Protein AF-A0A523F652-F1 (afdb_monomer_lite)

Sequence (72 aa):
MPNAAKTYVRYIDAMNRVVGRFAMYLIFAMMGILLYSSITKTFFIPPLWTLEMAQFIMVAYYLLGGAYSMQL

Foldseek 3Di:
DDPVVVVVVVVVVVVLVVLLVVLVCLVVVLVVLVVVQVVCVVPHDRDPVSVVVNVVSVVSSCVSNVSNVVVD

Radius of gyration: 17.51 Å; chains: 1; bounding box: 43×16×48 Å

Structure (mmCIF, N/CA/C/O backbone):
data_AF-A0A523F652-F1
#
_entry.id   AF-A0A523F652-F1
#
loop_
_atom_site.group_PDB
_atom_site.id
_atom_site.type_symbol
_atom_site.label_atom_id
_atom_site.label_alt_id
_atom_site.label_comp_id
_atom_site.label_asym_id
_atom_site.label_entity_id
_atom_site.label_seq_id
_atom_site.pdbx_PDB_ins_code
_atom_site.Cartn_x
_atom_site.Cartn_y
_atom_site.Cartn_z
_atom_site.occupancy
_atom_site.B_iso_or_equiv
_atom_site.auth_seq_id
_atom_site.auth_comp_id
_atom_site.auth_asym_id
_atom_site.auth_atom_id
_atom_site.pdbx_PDB_model_num
ATOM 1 N N . MET A 1 1 ? -23.407 1.430 22.673 1.00 56.44 1 MET A N 1
ATOM 2 C CA . MET A 1 1 ? -22.715 1.746 21.401 1.00 56.44 1 MET A CA 1
ATOM 3 C C . MET A 1 1 ? -23.708 1.590 20.256 1.00 56.44 1 MET A C 1
ATOM 5 O O . MET A 1 1 ? -24.195 0.476 20.081 1.00 56.44 1 MET A O 1
ATOM 9 N N . PRO A 1 2 ? -24.076 2.678 19.559 1.00 70.50 2 PRO A N 1
ATOM 10 C CA . PRO A 1 2 ? -25.134 2.675 18.548 1.00 70.50 2 PRO A CA 1
ATOM 11 C C . PRO A 1 2 ? -24.829 1.687 17.415 1.00 70.50 2 PRO A C 1
ATOM 13 O O . PRO A 1 2 ? -23.687 1.562 16.972 1.00 70.50 2 PRO A O 1
ATOM 16 N N . ASN A 1 3 ? -25.859 0.974 16.954 1.00 71.31 3 ASN A N 1
ATOM 17 C CA . ASN A 1 3 ? -25.739 -0.137 16.003 1.00 71.31 3 ASN A CA 1
ATOM 18 C C . ASN A 1 3 ? -25.075 0.269 14.672 1.00 71.31 3 ASN A C 1
ATOM 20 O O . ASN A 1 3 ? -24.374 -0.541 14.075 1.00 71.31 3 ASN A O 1
ATOM 24 N N . ALA A 1 4 ? -25.207 1.536 14.263 1.00 71.94 4 ALA A N 1
ATOM 25 C CA . ALA A 1 4 ? -24.551 2.087 13.075 1.00 71.94 4 ALA A CA 1
ATOM 26 C C . ALA A 1 4 ? -23.014 2.024 13.147 1.00 71.94 4 ALA A C 1
ATOM 28 O O . ALA A 1 4 ? -22.362 1.655 12.171 1.00 71.94 4 ALA A O 1
ATOM 29 N N . ALA A 1 5 ? -22.430 2.300 14.318 1.00 71.81 5 ALA A N 1
ATOM 30 C CA . ALA A 1 5 ? -20.981 2.256 14.502 1.00 71.81 5 ALA A CA 1
ATOM 31 C C . ALA A 1 5 ? -20.438 0.818 14.407 1.00 71.81 5 ALA A C 1
ATOM 33 O O . ALA A 1 5 ? -19.373 0.598 13.839 1.00 71.81 5 ALA A O 1
ATOM 34 N N . LYS A 1 6 ? -21.193 -0.183 14.888 1.00 75.81 6 LYS A N 1
ATOM 35 C CA . LYS A 1 6 ? -20.802 -1.600 14.768 1.00 75.81 6 LYS A CA 1
ATOM 36 C C . LYS A 1 6 ? -20.822 -2.081 13.317 1.00 75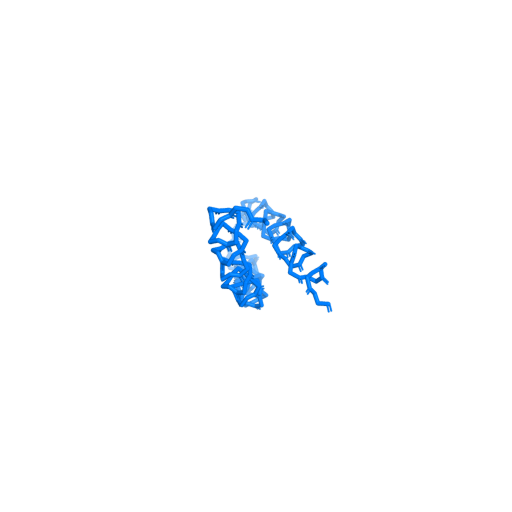.81 6 LYS A C 1
ATOM 38 O O . LYS A 1 6 ? -19.921 -2.810 12.911 1.00 75.81 6 LYS A O 1
ATOM 43 N N . THR A 1 7 ? -21.822 -1.673 12.534 1.00 77.62 7 THR A N 1
ATOM 44 C CA . THR A 1 7 ? -21.914 -2.039 11.112 1.00 77.62 7 THR A CA 1
ATOM 45 C C . THR A 1 7 ? -20.780 -1.419 10.302 1.00 77.62 7 THR A C 1
ATOM 47 O O . THR A 1 7 ? -20.184 -2.108 9.479 1.00 77.62 7 THR A O 1
ATOM 50 N N . TYR A 1 8 ? -20.433 -0.159 10.581 1.00 76.12 8 TYR A N 1
ATOM 51 C CA . TYR A 1 8 ? -19.304 0.523 9.945 1.00 76.12 8 TYR A CA 1
ATOM 52 C C . TYR A 1 8 ? -17.975 -0.184 10.228 1.00 76.12 8 TYR A C 1
ATOM 54 O O . TYR A 1 8 ? -17.243 -0.517 9.298 1.00 76.12 8 TYR A O 1
ATOM 62 N N . VAL A 1 9 ? -17.708 -0.509 11.498 1.00 77.75 9 VAL A N 1
ATOM 63 C CA . VAL A 1 9 ? -16.496 -1.247 11.884 1.00 77.75 9 VAL A CA 1
ATOM 64 C C . VAL A 1 9 ? -16.447 -2.613 11.198 1.00 77.75 9 VAL A C 1
ATOM 66 O O . VAL A 1 9 ? -15.408 -2.977 10.664 1.00 77.75 9 VAL A O 1
ATOM 69 N N . ARG A 1 10 ? -17.567 -3.342 11.118 1.00 78.25 10 ARG A N 1
ATOM 70 C CA . ARG A 1 10 ? -17.621 -4.653 10.447 1.00 78.25 10 ARG A CA 1
ATOM 71 C C . ARG A 1 10 ? -17.374 -4.565 8.935 1.00 78.25 10 ARG A C 1
ATOM 73 O O . ARG A 1 10 ? -16.786 -5.483 8.370 1.00 78.25 10 ARG A O 1
ATOM 80 N N . TYR A 1 11 ? -17.800 -3.478 8.291 1.00 79.62 11 TYR A N 1
ATOM 81 C CA . TYR A 1 11 ? -17.522 -3.219 6.875 1.00 79.62 11 TYR A CA 1
ATOM 82 C C . TYR A 1 11 ? -16.050 -2.892 6.632 1.00 79.62 11 TYR A C 1
ATOM 84 O O . TYR A 1 11 ? -15.447 -3.449 5.717 1.00 79.62 11 TYR A O 1
ATOM 92 N N . ILE A 1 12 ? -15.460 -2.040 7.475 1.00 76.38 12 ILE A N 1
ATOM 93 C CA . ILE A 1 12 ? -14.030 -1.725 7.402 1.00 76.38 12 ILE A CA 1
ATOM 9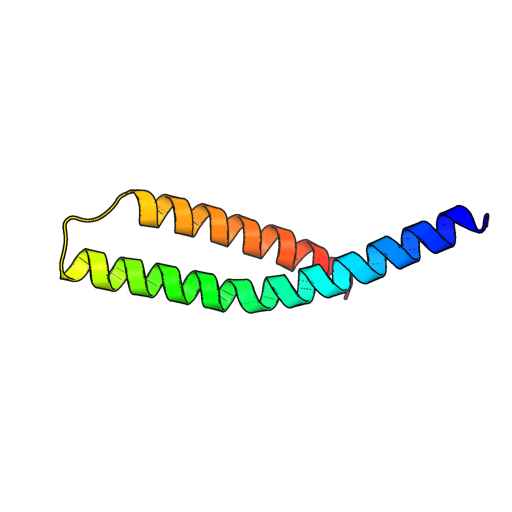4 C C . ILE A 1 12 ? -13.189 -2.973 7.661 1.00 76.38 12 ILE A C 1
ATOM 96 O O . ILE A 1 12 ? -12.249 -3.231 6.919 1.00 76.38 12 ILE A O 1
ATOM 100 N N . ASP A 1 13 ? -13.565 -3.794 8.637 1.00 77.00 13 ASP A N 1
ATOM 101 C CA . ASP A 1 13 ? -12.846 -5.025 8.959 1.00 77.00 13 ASP A CA 1
ATOM 102 C C . ASP A 1 13 ? -12.917 -6.064 7.821 1.00 77.00 13 ASP A C 1
ATOM 104 O O . ASP A 1 13 ? -11.953 -6.779 7.536 1.00 77.00 13 ASP A O 1
ATOM 108 N N . ALA A 1 14 ? -14.042 -6.111 7.099 1.00 77.56 14 ALA A N 1
ATOM 109 C CA . ALA A 1 14 ? -14.182 -6.921 5.891 1.00 77.56 14 ALA A CA 1
ATOM 110 C C . ALA A 1 14 ? -13.352 -6.370 4.717 1.00 77.56 14 ALA A C 1
ATOM 112 O O . ALA A 1 14 ? -12.659 -7.142 4.051 1.00 77.56 14 ALA A O 1
ATOM 113 N N . MET A 1 15 ? -13.376 -5.052 4.483 1.00 76.06 15 MET A N 1
ATOM 114 C CA . MET A 1 15 ? -12.540 -4.402 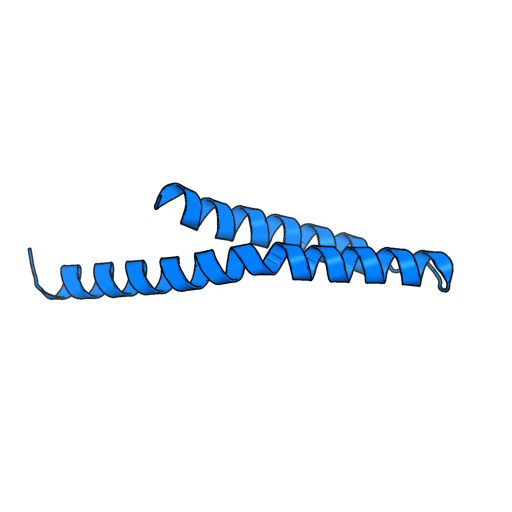3.467 1.00 76.06 15 MET A CA 1
ATOM 115 C C . MET A 1 15 ? -11.059 -4.659 3.724 1.00 76.06 15 MET A C 1
ATOM 117 O O . MET A 1 15 ? -10.336 -5.035 2.805 1.00 76.06 15 MET A O 1
ATOM 121 N N . ASN A 1 16 ? -10.613 -4.512 4.966 1.00 73.50 16 ASN A N 1
ATOM 122 C CA . ASN A 1 16 ? -9.203 -4.614 5.301 1.00 73.50 16 ASN A CA 1
ATOM 123 C C . ASN A 1 16 ? -8.684 -6.064 5.165 1.00 73.50 16 ASN A C 1
ATOM 125 O O . ASN A 1 16 ? -7.583 -6.282 4.661 1.00 73.50 16 ASN A O 1
ATOM 129 N N . ARG A 1 17 ? -9.525 -7.081 5.430 1.00 74.00 17 ARG A N 1
ATOM 130 C CA . ARG A 1 17 ? -9.231 -8.488 5.070 1.00 74.00 17 ARG A CA 1
ATOM 131 C C . ARG A 1 17 ? -9.068 -8.714 3.565 1.00 74.00 17 ARG A C 1
ATOM 133 O O . ARG A 1 17 ? -8.200 -9.487 3.155 1.00 74.00 17 ARG A O 1
ATOM 140 N N . VAL A 1 18 ? -9.916 -8.099 2.740 1.00 75.69 18 VAL A N 1
ATOM 141 C CA . VAL A 1 18 ? -9.837 -8.232 1.274 1.00 75.69 18 VAL A CA 1
ATOM 142 C C . VAL A 1 18 ? -8.596 -7.518 0.743 1.00 75.69 18 VAL A C 1
ATOM 144 O O . VAL A 1 18 ? -7.857 -8.100 -0.051 1.00 75.69 18 VAL A O 1
ATOM 147 N N . VAL A 1 19 ? -8.329 -6.306 1.232 1.00 75.56 19 VAL A N 1
ATOM 148 C CA . VAL A 1 19 ? -7.156 -5.501 0.873 1.00 75.56 19 VAL A CA 1
ATOM 149 C C . VAL A 1 19 ? -5.860 -6.197 1.282 1.00 75.56 19 VAL A C 1
ATOM 151 O O . VAL A 1 19 ? -4.961 -6.298 0.456 1.00 75.56 19 VAL A O 1
ATOM 154 N N . GLY A 1 20 ? -5.776 -6.765 2.487 1.00 72.69 20 GLY A N 1
ATOM 155 C CA . GLY A 1 20 ? -4.607 -7.534 2.924 1.00 72.69 20 GLY A CA 1
ATOM 156 C C . GLY A 1 20 ? -4.330 -8.765 2.062 1.00 72.69 20 GLY A C 1
ATOM 157 O O . GLY A 1 20 ? -3.185 -9.049 1.710 1.00 72.69 20 GLY A O 1
ATOM 158 N N . ARG A 1 21 ? -5.384 -9.471 1.634 1.00 73.75 21 ARG A N 1
ATOM 159 C CA . ARG A 1 21 ? -5.245 -10.597 0.700 1.00 73.75 21 ARG A CA 1
ATOM 160 C C . ARG A 1 21 ? -4.786 -10.128 -0.684 1.00 73.75 21 ARG A C 1
ATOM 162 O O . ARG A 1 21 ? -3.935 -10.775 -1.286 1.00 73.75 21 ARG A O 1
ATOM 169 N N . PHE A 1 22 ? -5.295 -8.994 -1.163 1.00 76.12 22 PHE A N 1
ATOM 170 C CA . PHE A 1 22 ? -4.840 -8.362 -2.405 1.00 76.12 22 PHE A CA 1
ATOM 171 C C . PHE A 1 22 ? -3.380 -7.891 -2.313 1.00 76.12 22 PHE A C 1
ATOM 173 O O . PHE A 1 22 ? -2.618 -8.055 -3.265 1.00 76.12 22 PHE A O 1
ATOM 180 N N . ALA A 1 23 ? -2.970 -7.377 -1.151 1.00 75.19 23 ALA A N 1
ATOM 181 C CA . ALA A 1 23 ? -1.606 -6.944 -0.880 1.00 75.19 23 ALA A CA 1
ATOM 182 C C . ALA A 1 23 ? -0.603 -8.100 -0.971 1.00 75.19 23 ALA A C 1
ATOM 184 O O . ALA A 1 23 ? 0.472 -7.924 -1.536 1.00 75.19 23 ALA A O 1
ATOM 185 N N . MET A 1 24 ? -0.963 -9.309 -0.529 1.00 75.50 24 MET A N 1
ATOM 186 C CA . MET A 1 24 ? -0.093 -10.476 -0.736 1.00 75.50 24 MET A CA 1
ATOM 187 C C . MET A 1 24 ? 0.127 -10.800 -2.222 1.00 75.50 24 MET A C 1
ATOM 189 O O . MET A 1 24 ? 1.229 -11.187 -2.610 1.00 75.50 24 MET A O 1
ATOM 193 N N . TYR A 1 25 ? -0.877 -10.594 -3.079 1.00 77.56 25 TYR A N 1
ATOM 194 C CA . TYR A 1 25 ? -0.735 -10.820 -4.522 1.00 77.56 25 TYR A CA 1
ATOM 195 C C . TYR A 1 25 ? 0.023 -9.698 -5.256 1.00 77.56 25 TYR A C 1
ATOM 197 O O . TYR A 1 25 ? 0.521 -9.929 -6.359 1.00 77.56 25 TYR A O 1
ATOM 205 N N . LEU A 1 26 ? 0.201 -8.516 -4.651 1.00 73.31 26 LEU A N 1
ATOM 206 C CA . LEU A 1 26 ? 0.997 -7.422 -5.233 1.00 73.31 26 LEU A CA 1
ATOM 207 C C . LEU A 1 26 ? 2.480 -7.790 -5.415 1.00 73.31 26 LEU A C 1
ATOM 209 O O . LEU A 1 26 ? 3.105 -7.293 -6.349 1.00 73.31 26 LEU A O 1
ATOM 213 N N . ILE A 1 27 ? 3.034 -8.715 -4.618 1.00 75.88 27 ILE A N 1
ATOM 214 C CA . ILE A 1 27 ? 4.390 -9.254 -4.849 1.00 75.88 27 ILE A CA 1
ATOM 215 C C . ILE A 1 27 ? 4.483 -9.941 -6.217 1.00 75.88 27 ILE A C 1
ATOM 217 O O . ILE A 1 27 ? 5.473 -9.769 -6.926 1.00 75.88 27 ILE A O 1
ATOM 221 N N . PHE A 1 28 ? 3.455 -10.693 -6.622 1.00 79.31 28 PHE A N 1
ATOM 222 C CA . PHE A 1 28 ? 3.430 -11.335 -7.938 1.00 79.31 28 PHE A CA 1
ATOM 223 C C . PHE A 1 28 ? 3.334 -10.306 -9.066 1.00 79.31 28 PHE A C 1
ATOM 225 O O . PHE A 1 28 ? 4.007 -10.457 -10.085 1.00 79.31 28 PHE A O 1
ATOM 232 N N . ALA A 1 29 ? 2.571 -9.227 -8.867 1.00 79.44 29 ALA A N 1
ATOM 233 C CA . ALA A 1 29 ? 2.544 -8.104 -9.803 1.00 79.44 29 ALA A CA 1
ATOM 234 C C . ALA A 1 29 ? 3.926 -7.431 -9.918 1.00 79.44 29 ALA A C 1
ATOM 236 O O . ALA A 1 29 ? 4.390 -7.152 -11.024 1.00 79.44 29 ALA A O 1
ATOM 237 N N . MET A 1 30 ? 4.622 -7.247 -8.791 1.00 79.25 30 MET A N 1
ATOM 238 C CA . MET A 1 30 ? 5.976 -6.694 -8.761 1.00 79.25 30 MET A CA 1
ATOM 239 C C . MET A 1 30 ? 6.987 -7.614 -9.459 1.00 79.25 30 MET A C 1
ATOM 241 O O . MET A 1 30 ? 7.785 -7.136 -10.263 1.00 79.25 30 MET A O 1
ATOM 245 N N . MET A 1 31 ? 6.911 -8.932 -9.244 1.00 81.25 31 MET A N 1
ATOM 246 C CA . MET A 1 31 ? 7.716 -9.911 -9.986 1.00 81.25 31 MET A CA 1
ATOM 247 C C . MET A 1 31 ? 7.441 -9.864 -11.493 1.00 81.25 31 MET A C 1
ATOM 249 O O . MET A 1 31 ? 8.385 -9.908 -12.279 1.00 81.25 31 MET A O 1
ATOM 253 N N . GLY A 1 32 ? 6.178 -9.730 -11.909 1.00 82.00 32 GLY A N 1
ATOM 254 C CA . GLY A 1 32 ? 5.809 -9.602 -13.321 1.00 82.00 32 GLY A CA 1
ATOM 255 C C . GLY A 1 32 ? 6.401 -8.354 -13.976 1.00 82.00 32 GLY A C 1
ATOM 256 O O . GLY A 1 32 ? 6.913 -8.420 -15.091 1.00 82.00 32 GLY A O 1
ATOM 257 N N . ILE A 1 33 ? 6.409 -7.229 -13.262 1.00 75.94 33 ILE A N 1
ATOM 258 C CA . ILE A 1 33 ? 6.977 -5.971 -13.766 1.00 75.94 33 ILE A CA 1
ATOM 259 C C . ILE A 1 33 ? 8.497 -6.006 -13.785 1.00 75.94 33 ILE A C 1
ATOM 261 O O . ILE A 1 33 ? 9.095 -5.490 -14.725 1.00 75.94 33 ILE A O 1
ATOM 265 N N . LEU A 1 34 ? 9.132 -6.658 -12.811 1.00 77.31 34 LEU A N 1
ATOM 266 C CA . LEU A 1 34 ? 10.576 -6.884 -12.839 1.00 77.31 34 LEU A CA 1
ATOM 267 C C . LEU A 1 34 ? 10.970 -7.812 -13.994 1.00 77.31 34 LEU A C 1
ATOM 269 O O . LEU A 1 34 ? 11.920 -7.502 -14.706 1.00 77.31 34 LEU A O 1
ATOM 273 N N . LEU A 1 35 ? 10.212 -8.885 -14.245 1.00 79.56 35 LEU A N 1
ATOM 274 C CA . LEU A 1 35 ? 10.411 -9.753 -15.411 1.00 79.56 35 LEU A CA 1
ATOM 275 C C . LEU A 1 3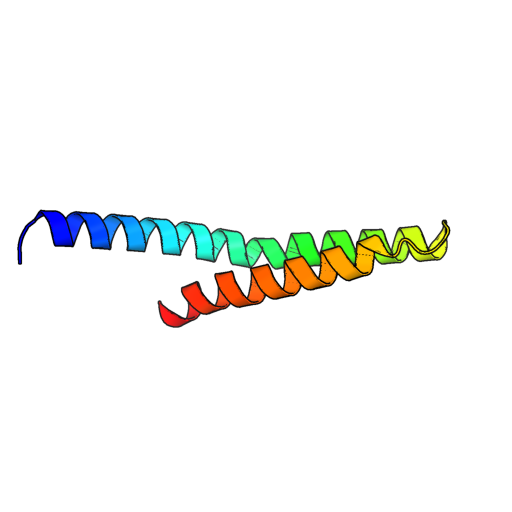5 ? 10.228 -8.989 -16.725 1.00 79.56 35 LEU A C 1
ATOM 277 O O . LEU A 1 35 ? 11.082 -9.086 -17.604 1.00 79.56 35 LEU A O 1
ATOM 281 N N . TYR A 1 36 ? 9.168 -8.187 -16.847 1.00 75.44 36 TYR A N 1
ATOM 282 C CA . TYR A 1 36 ? 8.950 -7.326 -18.010 1.00 75.44 36 TYR A CA 1
ATOM 283 C C . TYR A 1 36 ? 10.091 -6.314 -18.180 1.00 75.44 36 TYR A C 1
ATOM 285 O O . TYR A 1 36 ? 10.582 -6.123 -19.290 1.00 75.44 36 TYR A O 1
ATOM 293 N N . SER A 1 37 ? 10.576 -5.724 -17.084 1.00 68.31 37 SER A N 1
ATOM 294 C CA . SER A 1 37 ? 11.742 -4.836 -17.071 1.00 68.31 37 SER A CA 1
ATOM 295 C C . SER A 1 37 ? 12.985 -5.541 -17.595 1.00 68.31 37 SER A C 1
ATOM 297 O O . SER A 1 37 ? 13.638 -5.020 -18.495 1.00 68.31 37 SER A O 1
ATOM 299 N N . SER A 1 38 ? 13.283 -6.746 -17.099 1.00 67.94 38 SER A N 1
ATOM 300 C CA . SER A 1 38 ? 14.429 -7.549 -17.533 1.00 67.94 38 SER A CA 1
ATOM 301 C C . SER A 1 38 ? 14.337 -7.943 -19.005 1.00 67.94 38 SER A C 1
ATOM 303 O O . SER A 1 38 ? 15.306 -7.757 -19.737 1.00 67.94 38 SER A O 1
ATOM 305 N N . ILE A 1 39 ? 13.175 -8.415 -19.465 1.00 72.69 39 ILE A N 1
ATOM 306 C CA . ILE A 1 39 ? 12.954 -8.785 -20.870 1.00 72.69 39 ILE A CA 1
ATOM 307 C C . ILE A 1 39 ? 13.109 -7.556 -21.767 1.00 72.69 39 ILE A C 1
ATOM 309 O O . ILE A 1 39 ? 13.817 -7.603 -22.773 1.00 72.69 39 ILE A O 1
ATOM 313 N N . THR A 1 40 ? 12.502 -6.432 -21.384 1.00 64.75 40 THR A N 1
ATOM 314 C CA . THR A 1 40 ? 12.553 -5.217 -22.199 1.00 64.75 40 THR A CA 1
ATOM 315 C C . THR A 1 40 ? 13.956 -4.623 -22.214 1.00 64.75 40 THR A C 1
ATOM 317 O O . THR A 1 40 ? 14.388 -4.201 -23.273 1.00 64.75 40 THR A O 1
ATOM 320 N N . LYS A 1 41 ? 14.722 -4.682 -21.114 1.00 61.31 41 LYS A N 1
ATOM 321 C CA . LYS A 1 41 ? 16.140 -4.266 -21.090 1.00 61.31 41 LYS A CA 1
ATOM 322 C C . LYS A 1 41 ? 17.046 -5.128 -21.969 1.00 61.31 41 LYS A C 1
ATOM 324 O O . LYS A 1 41 ? 18.054 -4.626 -22.456 1.00 61.31 41 LYS A O 1
ATOM 329 N N . THR A 1 42 ? 16.737 -6.416 -22.118 1.00 61.66 42 THR A N 1
ATOM 330 C CA . THR A 1 42 ? 17.544 -7.356 -22.910 1.00 61.66 42 THR A CA 1
ATOM 331 C C . THR A 1 42 ? 17.238 -7.275 -24.406 1.00 61.66 42 THR A C 1
ATOM 333 O O . THR A 1 42 ? 18.142 -7.493 -25.208 1.00 61.66 42 THR A O 1
ATOM 336 N N . PHE A 1 43 ? 16.000 -6.948 -24.794 1.00 59.03 43 PHE A N 1
ATOM 337 C CA . PHE A 1 43 ? 15.566 -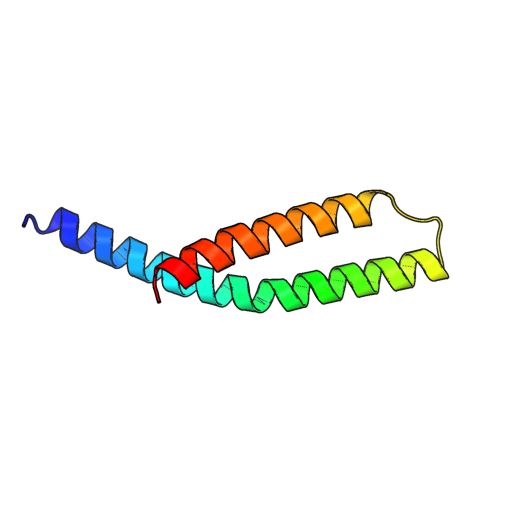6.997 -26.198 1.00 59.03 43 PHE A CA 1
ATOM 338 C C . PHE A 1 43 ? 15.184 -5.640 -26.816 1.00 59.03 43 PHE A C 1
ATOM 340 O O . PHE A 1 43 ? 15.140 -5.541 -28.040 1.00 59.03 43 PHE A O 1
ATOM 347 N N . PHE A 1 44 ? 14.927 -4.596 -26.022 1.00 56.22 44 PHE A N 1
ATOM 348 C CA . PHE A 1 44 ? 14.464 -3.286 -26.497 1.00 56.22 44 PHE A CA 1
ATOM 349 C C . PHE A 1 44 ? 15.098 -2.114 -25.718 1.00 56.22 44 PHE A C 1
ATOM 351 O O . PHE A 1 44 ? 15.748 -2.275 -24.688 1.00 56.22 44 PHE A O 1
ATOM 358 N N . ILE A 1 45 ? 14.953 -0.896 -26.248 1.00 58.09 45 ILE A N 1
ATOM 359 C CA . ILE A 1 45 ? 15.444 0.348 -25.632 1.00 58.09 45 ILE A CA 1
ATOM 360 C C . ILE A 1 45 ? 14.851 0.463 -24.211 1.00 58.09 45 ILE A C 1
ATOM 362 O O . ILE A 1 45 ? 13.643 0.269 -24.063 1.00 58.09 45 ILE A O 1
ATOM 366 N N . PRO A 1 46 ? 15.651 0.768 -23.167 1.00 59.94 46 PRO A N 1
ATOM 367 C CA . PRO A 1 46 ? 15.193 0.755 -21.778 1.00 59.94 46 PRO A CA 1
ATOM 368 C C . PRO A 1 46 ? 13.992 1.700 -21.570 1.00 59.94 46 PRO A C 1
ATOM 370 O O . PRO A 1 46 ? 14.157 2.917 -21.674 1.00 59.94 46 PRO A O 1
ATOM 373 N N . PRO A 1 47 ? 12.789 1.186 -21.245 1.00 60.38 47 PRO A N 1
ATOM 374 C CA . PRO A 1 47 ? 11.628 2.032 -20.999 1.00 60.38 47 PRO A CA 1
ATOM 375 C C . PRO A 1 47 ? 11.745 2.671 -19.613 1.00 60.38 47 PRO A C 1
ATOM 377 O O . PRO A 1 47 ? 11.750 1.958 -18.603 1.00 60.38 47 PRO A O 1
ATOM 380 N N . LEU A 1 48 ? 11.787 4.009 -19.547 1.00 65.81 48 LEU A N 1
ATOM 381 C CA . LEU A 1 48 ? 11.776 4.762 -18.279 1.00 65.81 48 LEU A CA 1
ATOM 382 C C . LEU A 1 48 ? 10.554 4.421 -17.407 1.00 65.81 48 LEU A C 1
ATOM 384 O O . LEU A 1 48 ? 10.664 4.356 -16.185 1.00 65.81 48 LEU A O 1
ATOM 388 N N . TRP A 1 49 ? 9.417 4.121 -18.037 1.00 73.38 49 TRP A N 1
ATOM 389 C CA . TRP A 1 49 ? 8.154 3.820 -17.360 1.00 73.38 49 TRP A CA 1
ATOM 390 C C . TRP A 1 49 ? 8.231 2.610 -16.418 1.00 73.38 49 TRP A C 1
ATOM 392 O O . TRP A 1 49 ? 7.508 2.533 -15.428 1.00 73.38 49 TRP A O 1
ATOM 402 N N . THR A 1 50 ? 9.149 1.671 -16.662 1.00 72.38 50 THR A N 1
ATOM 403 C CA . THR A 1 50 ? 9.292 0.486 -15.806 1.00 72.38 50 THR A CA 1
ATOM 404 C C . THR A 1 50 ? 9.791 0.832 -14.402 1.00 72.38 50 THR A C 1
ATOM 406 O O . THR A 1 50 ? 9.419 0.170 -13.436 1.00 72.38 50 THR A O 1
ATOM 409 N N . LEU A 1 51 ? 10.607 1.884 -14.278 1.00 71.38 51 LEU A N 1
ATOM 410 C CA . LEU A 1 51 ? 11.094 2.390 -12.992 1.00 71.38 51 LEU A CA 1
ATOM 411 C C . LEU A 1 51 ? 9.975 3.085 -12.210 1.00 71.38 51 LEU A C 1
ATOM 413 O O . LEU A 1 51 ? 9.810 2.828 -11.019 1.00 71.38 51 LEU A O 1
ATOM 417 N N . GLU A 1 52 ? 9.179 3.907 -12.892 1.00 81.75 52 GLU A N 1
ATOM 418 C CA . GLU A 1 52 ? 8.033 4.605 -12.301 1.00 81.75 52 GLU A CA 1
ATOM 419 C C . GLU A 1 52 ? 6.980 3.606 -11.805 1.00 81.75 52 GLU A C 1
ATOM 421 O O . GLU A 1 52 ? 6.552 3.667 -10.652 1.00 81.75 52 GLU A O 1
ATOM 426 N N . MET A 1 53 ? 6.634 2.610 -12.626 1.00 79.50 53 MET A N 1
ATOM 427 C CA . MET A 1 53 ? 5.681 1.560 -12.252 1.00 79.50 53 MET A CA 1
ATOM 428 C C . MET A 1 53 ? 6.181 0.693 -11.096 1.00 79.50 53 MET A C 1
ATOM 430 O O . MET A 1 53 ? 5.398 0.343 -10.212 1.00 79.50 53 MET A O 1
ATOM 434 N N . ALA A 1 54 ? 7.481 0.383 -11.058 1.00 78.81 54 ALA A N 1
ATOM 435 C CA . ALA A 1 54 ? 8.075 -0.326 -9.930 1.00 78.81 54 ALA A CA 1
ATOM 436 C C . ALA A 1 54 ? 7.968 0.491 -8.631 1.00 78.81 54 ALA A C 1
ATOM 438 O O . ALA A 1 54 ? 7.613 -0.065 -7.590 1.00 78.81 54 ALA A O 1
ATOM 439 N N . GLN A 1 55 ? 8.214 1.805 -8.682 1.00 78.12 55 GLN A N 1
ATOM 440 C CA . GLN A 1 55 ? 8.077 2.675 -7.511 1.00 78.12 55 GLN A CA 1
ATOM 441 C C . GLN A 1 55 ? 6.626 2.803 -7.040 1.00 78.12 55 GLN A C 1
ATOM 443 O O . GLN A 1 55 ? 6.369 2.660 -5.844 1.00 78.12 55 GLN A O 1
ATOM 448 N N . PHE A 1 56 ? 5.664 3.000 -7.944 1.00 84.31 56 PHE A N 1
ATOM 449 C CA . PHE A 1 56 ? 4.250 3.070 -7.564 1.00 84.31 56 PHE A CA 1
ATOM 450 C C . PHE A 1 56 ? 3.759 1.775 -6.913 1.00 84.31 56 PHE A C 1
ATOM 452 O O . PHE A 1 56 ? 3.009 1.821 -5.937 1.00 84.31 56 PHE A O 1
ATOM 459 N N . ILE A 1 57 ? 4.214 0.621 -7.399 1.00 81.31 57 ILE A N 1
ATOM 460 C CA . ILE A 1 57 ? 3.818 -0.680 -6.851 1.00 81.31 57 ILE A CA 1
ATOM 461 C C . ILE A 1 57 ? 4.509 -0.985 -5.533 1.00 81.31 57 ILE A C 1
ATOM 463 O O . ILE A 1 57 ? 3.860 -1.523 -4.642 1.00 81.31 57 ILE A O 1
ATOM 467 N N . MET A 1 58 ? 5.770 -0.587 -5.366 1.00 81.56 58 MET A N 1
ATOM 468 C CA . MET A 1 58 ? 6.436 -0.616 -4.062 1.00 81.56 58 MET A CA 1
ATOM 469 C C . MET A 1 58 ? 5.658 0.203 -3.030 1.00 81.56 58 MET A C 1
ATOM 471 O O . MET A 1 58 ? 5.359 -0.300 -1.948 1.00 81.56 58 MET A O 1
ATOM 475 N N . VAL A 1 59 ? 5.273 1.439 -3.368 1.00 83.44 59 VAL A N 1
ATOM 476 C CA . VAL A 1 59 ? 4.485 2.298 -2.469 1.00 83.44 59 VAL A CA 1
ATOM 477 C C . VAL A 1 59 ? 3.120 1.674 -2.179 1.00 83.44 59 VAL A C 1
ATOM 479 O O . VAL A 1 59 ? 2.737 1.585 -1.016 1.00 83.44 59 VAL A O 1
ATOM 482 N N . ALA A 1 60 ? 2.410 1.178 -3.196 1.00 81.12 60 ALA A N 1
ATOM 483 C CA . ALA A 1 60 ? 1.128 0.500 -3.010 1.00 81.12 60 ALA A CA 1
ATOM 484 C C . ALA A 1 60 ? 1.258 -0.748 -2.122 1.00 81.12 60 ALA A C 1
ATOM 486 O O . ALA A 1 60 ? 0.443 -0.948 -1.224 1.00 81.12 60 ALA A O 1
ATOM 487 N N . TYR A 1 61 ? 2.299 -1.558 -2.323 1.00 79.25 61 TYR A N 1
ATOM 488 C CA . TYR A 1 61 ? 2.571 -2.743 -1.516 1.00 79.25 61 TYR A CA 1
ATOM 489 C C . TYR A 1 61 ? 2.856 -2.382 -0.055 1.00 79.25 61 TYR A C 1
ATOM 491 O O . TYR A 1 61 ? 2.265 -2.981 0.841 1.00 79.25 61 TYR A O 1
ATOM 499 N N . TYR A 1 62 ? 3.691 -1.373 0.206 1.00 75.62 62 TYR A N 1
ATOM 500 C CA . TYR A 1 62 ? 3.979 -0.943 1.576 1.00 75.62 62 TYR A CA 1
ATOM 501 C C . TYR A 1 62 ? 2.775 -0.310 2.272 1.00 75.62 62 TYR A C 1
ATOM 503 O O . TYR A 1 62 ? 2.551 -0.565 3.453 1.00 75.62 62 TYR A O 1
ATOM 511 N N . LEU A 1 63 ? 1.983 0.488 1.559 1.00 75.75 63 LEU A N 1
ATOM 512 C CA . LEU A 1 63 ? 0.858 1.217 2.144 1.00 75.75 63 LEU A CA 1
ATOM 513 C C . LEU A 1 63 ? -0.332 0.280 2.413 1.00 75.75 63 LEU A C 1
ATOM 515 O O . LEU A 1 63 ? -0.926 0.331 3.489 1.00 75.75 63 LEU A O 1
ATOM 519 N N . LEU A 1 64 ? -0.627 -0.638 1.485 1.00 74.44 64 LEU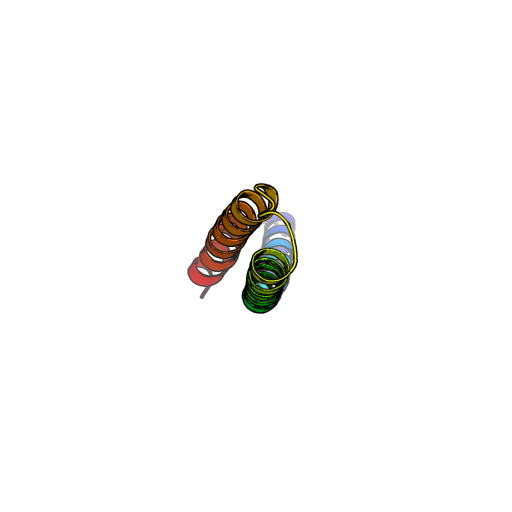 A N 1
ATOM 520 C CA . LEU A 1 64 ? -1.686 -1.644 1.647 1.00 74.44 64 LEU A CA 1
ATOM 521 C C . LEU A 1 64 ? -1.256 -2.790 2.576 1.00 74.44 64 LEU A C 1
ATOM 523 O O . LEU A 1 64 ? -2.046 -3.242 3.404 1.00 74.44 64 LEU A O 1
ATOM 527 N N . GLY A 1 65 ? -0.002 -3.238 2.481 1.00 70.50 65 GLY A N 1
ATOM 528 C CA . GLY A 1 65 ? 0.565 -4.252 3.371 1.00 70.50 65 GLY A CA 1
ATOM 529 C C . GLY A 1 65 ? 0.723 -3.753 4.810 1.00 70.50 65 GLY A C 1
ATOM 530 O O . GLY A 1 65 ? 0.416 -4.490 5.744 1.00 70.50 65 GLY A O 1
ATOM 531 N N . GLY A 1 66 ? 1.121 -2.489 5.000 1.00 66.69 66 GLY A N 1
ATOM 532 C CA . GLY A 1 66 ? 1.260 -1.863 6.320 1.00 66.69 66 GLY A CA 1
ATOM 533 C C . GLY A 1 66 ? -0.077 -1.611 7.024 1.00 66.69 66 GLY A C 1
ATOM 534 O O . GLY A 1 66 ? -0.181 -1.804 8.235 1.00 66.69 66 GLY A O 1
ATOM 535 N N . ALA A 1 67 ? -1.127 -1.249 6.278 1.00 60.97 67 ALA A N 1
ATOM 536 C CA . ALA A 1 67 ? -2.479 -1.118 6.828 1.00 60.97 67 ALA A CA 1
ATOM 537 C C . ALA A 1 67 ? -3.061 -2.464 7.307 1.00 60.97 67 ALA A C 1
ATOM 539 O O . ALA A 1 67 ? -3.798 -2.495 8.293 1.00 60.97 67 ALA A O 1
ATOM 540 N N . TYR A 1 68 ? -2.704 -3.574 6.647 1.00 62.03 68 TYR A N 1
ATOM 541 C CA . TYR A 1 68 ? -3.081 -4.924 7.077 1.00 62.03 68 TYR A CA 1
ATOM 542 C C . TYR A 1 68 ? -2.227 -5.434 8.248 1.00 62.03 68 TYR A C 1
ATOM 544 O O . TYR A 1 68 ? -2.769 -6.041 9.167 1.00 62.03 68 TYR A O 1
ATOM 552 N N . SER A 1 69 ? -0.913 -5.163 8.273 1.00 56.66 69 SER A N 1
ATOM 553 C CA . SER A 1 69 ? -0.048 -5.606 9.381 1.00 56.66 69 SER A CA 1
ATOM 554 C C . SER A 1 69 ? -0.367 -4.910 10.703 1.00 56.66 69 SER A C 1
ATOM 556 O O . SER A 1 69 ? -0.161 -5.504 11.749 1.00 56.66 69 SER A O 1
ATOM 558 N N . MET A 1 70 ? -0.870 -3.670 10.673 1.00 57.50 70 MET A N 1
ATOM 559 C CA . MET A 1 70 ? -1.373 -2.978 11.871 1.00 57.50 70 MET A CA 1
ATOM 560 C C . MET A 1 70 ? -2.678 -3.571 12.417 1.00 57.50 70 MET A C 1
ATOM 562 O O . MET A 1 70 ? -3.079 -3.234 13.529 1.00 57.50 70 MET A O 1
ATOM 566 N N . GLN A 1 71 ? -3.363 -4.405 11.633 1.00 54.16 71 GLN A N 1
ATOM 567 C CA . GLN A 1 71 ? -4.585 -5.092 12.043 1.00 54.16 71 GLN A CA 1
ATOM 568 C C . GLN A 1 71 ? -4.345 -6.493 12.622 1.00 54.16 71 GLN A C 1
ATOM 570 O O . GLN A 1 71 ? -5.284 -7.064 13.180 1.00 54.16 71 GLN A O 1
ATOM 575 N N . LEU A 1 72 ? -3.139 -7.045 12.447 1.00 53.22 72 LEU A N 1
ATOM 576 C CA . LEU A 1 72 ? -2.721 -8.340 12.988 1.00 53.22 72 LEU A CA 1
ATOM 577 C C . LEU A 1 72 ? -2.191 -8.179 14.418 1.00 53.22 72 LEU A C 1
ATOM 579 O O . LEU A 1 72 ? -2.502 -9.066 15.243 1.00 53.22 72 LEU A O 1
#

pLDDT: mean 72.39, std 7.97, range [53.22, 84.31]

Secondary structure (DSSP, 8-state):
--HHHHHHHHHHHHHHHHHHHHHHHHHHHHHHHHHHHHHHHHHSS--THHHHHHHHHHHHHHHHHHHHHTT-